Protein AF-A0A0B3AK13-F1 (afdb_monomer_lite)

pLDDT: mean 79.42, std 10.18, range [48.28, 93.0]

Structure (mmCIF, N/CA/C/O backbone):
data_AF-A0A0B3AK13-F1
#
_entry.id   AF-A0A0B3AK13-F1
#
loop_
_atom_site.group_PDB
_atom_site.id
_atom_site.type_symbol
_atom_site.label_atom_id
_atom_site.label_alt_id
_atom_site.label_comp_id
_atom_site.label_asym_id
_atom_site.label_entity_id
_atom_site.label_seq_id
_atom_site.pdbx_PDB_ins_code
_atom_site.Cartn_x
_atom_site.Cartn_y
_atom_site.Cartn_z
_atom_site.occupancy
_atom_site.B_iso_or_equiv
_atom_site.auth_seq_id
_atom_site.auth_comp_id
_atom_site.auth_asym_id
_atom_site.auth_atom_id
_atom_site.pdbx_PDB_model_num
ATOM 1 N N . MET A 1 1 ? -5.663 6.820 2.295 1.00 52.53 1 MET A N 1
ATOM 2 C CA . MET A 1 1 ? -6.107 6.279 0.993 1.00 52.53 1 MET A CA 1
ATOM 3 C C . MET A 1 1 ? -5.864 4.779 0.993 1.00 52.53 1 MET A C 1
ATOM 5 O O . MET A 1 1 ? -4.754 4.379 1.320 1.00 52.53 1 MET A O 1
ATOM 9 N N . LEU A 1 2 ? -6.886 3.962 0.719 1.00 63.00 2 LEU A N 1
ATOM 10 C CA . LEU A 1 2 ? -6.725 2.512 0.562 1.00 63.00 2 LEU A CA 1
ATOM 11 C C . LEU A 1 2 ? -6.590 2.215 -0.928 1.00 63.00 2 LEU A C 1
ATOM 13 O O . LEU A 1 2 ? -7.512 2.472 -1.698 1.00 63.00 2 LEU A O 1
ATOM 17 N N . ASN A 1 3 ? -5.412 1.742 -1.319 1.00 65.44 3 ASN A N 1
ATOM 18 C CA . ASN A 1 3 ? -5.047 1.549 -2.712 1.00 65.44 3 ASN A CA 1
ATOM 19 C C . ASN A 1 3 ? -5.474 0.159 -3.209 1.00 65.44 3 ASN A C 1
ATOM 21 O O . ASN A 1 3 ? -4.662 -0.763 -3.259 1.00 65.44 3 ASN A O 1
ATOM 25 N N . THR A 1 4 ? -6.771 -0.007 -3.463 1.00 62.34 4 THR A N 1
ATOM 26 C CA . THR A 1 4 ? -7.374 -1.315 -3.786 1.00 62.34 4 THR A CA 1
ATOM 27 C C . THR A 1 4 ? -7.568 -1.509 -5.290 1.00 62.34 4 THR A C 1
ATOM 29 O O . THR A 1 4 ? -7.198 -2.542 -5.827 1.00 62.34 4 THR A O 1
ATOM 32 N N . GLU A 1 5 ? -8.097 -0.497 -5.979 1.00 61.03 5 GLU A N 1
ATOM 33 C CA . GLU A 1 5 ? -8.379 -0.551 -7.426 1.00 61.03 5 GLU A CA 1
ATOM 34 C C . GLU A 1 5 ? -7.204 -0.032 -8.263 1.00 61.03 5 GLU A C 1
ATOM 36 O O . GLU A 1 5 ? -6.914 -0.526 -9.352 1.00 61.03 5 GLU A O 1
ATOM 41 N N . LEU A 1 6 ? -6.485 0.959 -7.736 1.00 65.50 6 LEU A N 1
ATOM 42 C CA . LEU A 1 6 ? -5.341 1.552 -8.406 1.00 65.50 6 LEU A CA 1
ATOM 43 C C . LEU A 1 6 ? -4.115 0.661 -8.175 1.00 65.50 6 LEU A C 1
ATOM 45 O O . LEU A 1 6 ? -3.522 0.611 -7.103 1.00 65.50 6 LEU A O 1
ATOM 49 N N . ARG A 1 7 ? -3.710 -0.073 -9.205 1.00 77.00 7 ARG A N 1
ATOM 50 C CA . ARG A 1 7 ? -2.457 -0.836 -9.229 1.00 77.00 7 ARG A CA 1
ATOM 51 C C . ARG A 1 7 ? -1.271 0.125 -9.340 1.00 77.00 7 ARG A C 1
ATOM 53 O O . ARG A 1 7 ? -0.718 0.341 -10.416 1.00 77.00 7 ARG A O 1
ATOM 60 N N . LEU A 1 8 ? -0.898 0.751 -8.228 1.00 84.50 8 LEU A N 1
ATOM 61 C CA . LEU A 1 8 ? 0.136 1.786 -8.198 1.00 84.50 8 LEU A CA 1
ATOM 62 C C . LEU A 1 8 ? 1.528 1.168 -8.236 1.00 84.50 8 LEU A C 1
ATOM 64 O O . LEU A 1 8 ? 1.794 0.130 -7.628 1.00 84.50 8 LEU A O 1
ATOM 68 N N . SER A 1 9 ? 2.430 1.814 -8.965 1.00 86.88 9 SER A N 1
ATOM 69 C CA . SER A 1 9 ? 3.844 1.472 -8.910 1.00 86.88 9 SER A CA 1
ATOM 70 C C . SER A 1 9 ? 4.497 2.071 -7.658 1.00 86.88 9 SER A C 1
ATOM 72 O O . SER A 1 9 ? 3.963 2.976 -7.016 1.00 86.88 9 SER A O 1
ATOM 74 N N . TYR A 1 10 ? 5.700 1.601 -7.323 1.00 87.56 10 TYR A N 1
ATOM 75 C CA . TYR A 1 10 ? 6.499 2.211 -6.254 1.00 87.56 10 TYR A CA 1
ATOM 76 C C . TYR A 1 10 ? 6.833 3.688 -6.519 1.00 87.56 10 TYR A C 1
ATOM 78 O O . TYR A 1 10 ? 7.048 4.431 -5.568 1.00 87.56 10 TYR A O 1
ATOM 86 N N . GLU A 1 11 ? 6.892 4.104 -7.787 1.00 87.06 11 GLU A N 1
ATOM 87 C CA . GLU A 1 11 ? 7.123 5.502 -8.175 1.00 87.06 11 GLU A CA 1
ATOM 88 C C . GLU A 1 11 ? 5.885 6.357 -7.926 1.00 87.06 11 GLU A C 1
ATOM 90 O O . GLU A 1 11 ? 6.000 7.430 -7.342 1.00 87.06 11 GLU A O 1
ATOM 95 N N . ASP A 1 12 ? 4.702 5.841 -8.262 1.00 87.56 12 ASP A N 1
ATOM 96 C CA . ASP A 1 12 ? 3.442 6.540 -8.000 1.00 87.56 12 ASP A CA 1
ATOM 97 C C . ASP A 1 12 ? 3.224 6.709 -6.489 1.00 87.56 12 ASP A C 1
ATOM 99 O O . ASP A 1 12 ? 2.903 7.796 -6.015 1.00 87.56 12 ASP A O 1
ATOM 103 N N . LEU A 1 13 ? 3.479 5.656 -5.702 1.00 87.25 13 LEU A N 1
ATOM 104 C CA . LEU A 1 13 ? 3.397 5.710 -4.239 1.00 87.25 13 LEU A CA 1
ATOM 105 C C . LEU A 1 13 ? 4.411 6.689 -3.633 1.00 87.25 13 LEU A C 1
ATOM 107 O O . LEU A 1 13 ? 4.091 7.384 -2.671 1.00 87.25 13 LEU A O 1
ATOM 111 N N . ALA A 1 14 ? 5.621 6.752 -4.190 1.00 89.69 14 ALA A N 1
ATOM 112 C CA . ALA A 1 14 ? 6.645 7.707 -3.778 1.00 89.69 14 ALA A CA 1
ATOM 113 C C . ALA A 1 14 ? 6.203 9.152 -4.050 1.00 89.69 14 ALA A C 1
ATOM 115 O O . ALA A 1 14 ? 6.252 9.982 -3.142 1.00 89.69 14 ALA A O 1
ATOM 116 N N . ALA A 1 15 ? 5.693 9.427 -5.255 1.00 89.56 15 ALA A N 1
ATOM 117 C CA . ALA A 1 15 ? 5.198 10.743 -5.649 1.00 89.56 15 ALA A CA 1
ATOM 118 C C . ALA A 1 15 ? 3.983 11.180 -4.817 1.00 89.56 15 ALA A C 1
ATOM 120 O O . ALA A 1 15 ? 3.951 12.301 -4.317 1.00 89.56 15 ALA A O 1
ATOM 121 N N . MET A 1 16 ? 3.013 10.285 -4.600 1.00 88.19 16 MET A N 1
ATOM 122 C CA . MET A 1 16 ? 1.808 10.582 -3.816 1.00 88.19 16 MET A CA 1
ATOM 123 C C . MET A 1 16 ? 2.101 10.836 -2.335 1.00 88.19 16 MET A C 1
ATOM 125 O O . MET A 1 16 ? 1.406 11.624 -1.699 1.00 88.19 16 MET A O 1
ATOM 129 N N . LEU A 1 17 ? 3.092 10.145 -1.767 1.00 86.94 17 LEU A N 1
ATOM 130 C CA . LEU A 1 17 ? 3.440 10.262 -0.350 1.00 86.94 17 LEU A CA 1
ATOM 131 C C . LEU A 1 17 ? 4.561 11.276 -0.089 1.00 86.94 17 LEU A C 1
ATOM 133 O O . LEU A 1 17 ? 4.885 11.503 1.075 1.00 86.94 17 LEU A O 1
ATOM 137 N N . GLY A 1 18 ? 5.158 11.855 -1.138 1.00 89.50 18 GLY A N 1
ATOM 138 C CA . GLY A 1 18 ? 6.301 12.764 -1.027 1.00 89.50 18 GLY A CA 1
ATOM 139 C C . GLY A 1 18 ? 7.530 12.103 -0.396 1.00 89.50 18 GLY A C 1
ATOM 140 O O . GLY A 1 18 ? 8.269 12.748 0.342 1.00 89.50 18 GLY A O 1
ATOM 141 N N . LYS A 1 19 ? 7.717 10.797 -0.617 1.00 91.50 19 LYS A N 1
ATOM 142 C CA . LYS A 1 19 ? 8.800 10.002 -0.018 1.00 91.50 19 LYS A CA 1
ATOM 143 C C . LYS A 1 19 ? 9.703 9.424 -1.086 1.00 91.50 19 LYS A C 1
ATOM 145 O O . LYS A 1 19 ? 9.293 9.208 -2.220 1.00 91.50 19 LYS A O 1
ATOM 150 N N . GLU A 1 20 ? 10.916 9.061 -0.693 1.00 93.00 20 GLU A N 1
ATOM 151 C CA . GLU A 1 20 ? 11.809 8.338 -1.586 1.00 93.00 20 GLU A CA 1
ATOM 152 C C . GLU A 1 20 ? 11.298 6.927 -1.907 1.00 93.00 20 GLU A C 1
ATOM 154 O O . GLU A 1 20 ? 10.789 6.198 -1.048 1.00 93.00 20 GLU A O 1
ATOM 159 N N . LYS A 1 21 ? 11.532 6.490 -3.148 1.00 90.75 21 LYS A N 1
ATOM 160 C CA . LYS A 1 21 ? 11.217 5.134 -3.630 1.00 90.75 21 LYS A CA 1
ATOM 161 C C . LYS A 1 21 ? 11.881 4.035 -2.787 1.00 9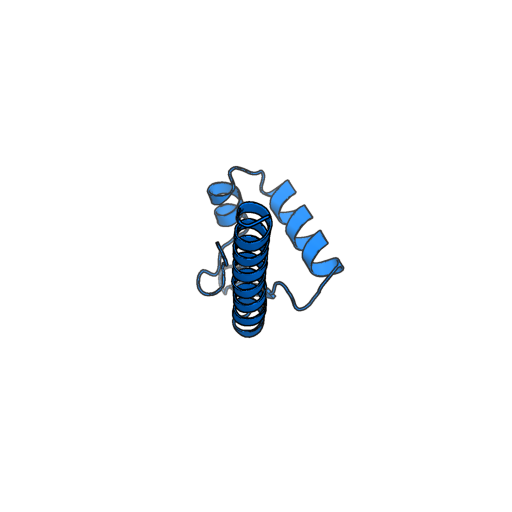0.75 21 LYS A C 1
ATOM 163 O O . LYS A 1 21 ? 11.295 2.971 -2.585 1.00 90.75 21 LYS A O 1
ATOM 168 N N . SER A 1 22 ? 13.097 4.285 -2.300 1.00 91.62 22 SER A N 1
ATOM 169 C CA . SER A 1 22 ? 13.849 3.432 -1.364 1.00 91.62 22 SER A CA 1
ATOM 170 C C . SER A 1 22 ? 13.066 3.206 -0.064 1.00 91.62 22 SER A C 1
ATOM 172 O O . SER A 1 22 ? 12.870 2.066 0.360 1.00 91.62 22 SER A O 1
ATOM 174 N N . THR A 1 23 ? 12.537 4.290 0.506 1.00 91.50 23 THR A N 1
ATOM 175 C CA . THR A 1 23 ? 11.747 4.288 1.737 1.00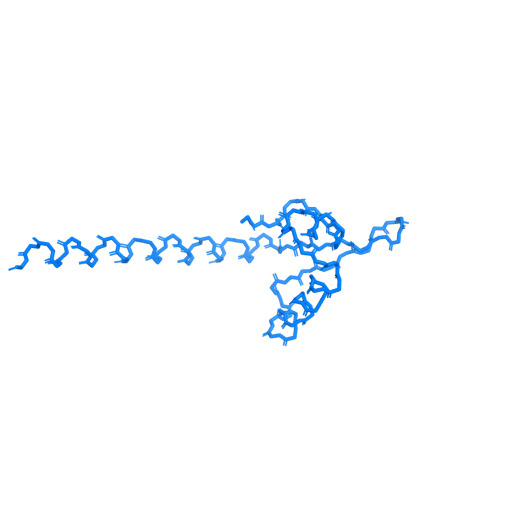 91.50 23 THR A CA 1
ATOM 176 C C . THR A 1 23 ? 10.431 3.548 1.539 1.00 91.50 23 THR A C 1
ATOM 178 O O . THR A 1 23 ? 10.101 2.669 2.331 1.00 91.50 23 THR A O 1
ATOM 181 N N . ILE A 1 24 ? 9.706 3.828 0.452 1.00 91.19 24 ILE A N 1
ATOM 182 C CA . ILE A 1 24 ? 8.460 3.118 0.125 1.00 91.19 24 ILE A CA 1
ATOM 183 C C . ILE A 1 24 ? 8.700 1.610 -0.010 1.00 91.19 24 ILE A C 1
ATOM 185 O O . ILE A 1 24 ? 7.947 0.816 0.552 1.00 91.19 24 ILE A O 1
ATOM 189 N N . ARG A 1 25 ? 9.785 1.202 -0.681 1.00 89.69 25 ARG A N 1
ATOM 190 C CA . ARG A 1 25 ? 10.168 -0.212 -0.795 1.00 89.69 25 ARG A CA 1
ATOM 191 C C . ARG A 1 25 ? 10.426 -0.843 0.575 1.00 89.69 25 ARG A C 1
ATOM 193 O O . ARG A 1 25 ? 9.912 -1.923 0.850 1.00 89.69 25 ARG A O 1
ATOM 200 N N . GLY A 1 26 ? 11.190 -0.172 1.438 1.00 91.56 26 GLY A N 1
ATOM 201 C CA . GLY A 1 26 ? 11.470 -0.655 2.794 1.00 91.56 26 GLY A CA 1
ATOM 202 C C . GLY A 1 26 ? 10.200 -0.805 3.635 1.00 91.56 26 GLY A C 1
ATOM 203 O O . GLY A 1 26 ? 10.004 -1.827 4.295 1.00 91.56 26 GLY A O 1
ATOM 204 N N . GLN A 1 27 ? 9.295 0.173 3.553 1.00 89.88 27 GLN A N 1
ATOM 205 C CA . GLN A 1 27 ? 8.008 0.139 4.247 1.00 89.88 27 GLN A CA 1
ATOM 206 C C . GLN A 1 27 ? 7.128 -1.016 3.759 1.00 89.88 27 GLN A C 1
ATOM 208 O O . GLN A 1 27 ? 6.590 -1.754 4.581 1.00 89.88 27 GLN A O 1
ATOM 213 N N . ILE A 1 28 ? 7.029 -1.227 2.446 1.00 88.25 28 ILE A N 1
ATOM 214 C CA . ILE A 1 28 ? 6.223 -2.315 1.873 1.00 88.25 28 ILE A CA 1
ATOM 215 C C . ILE A 1 28 ? 6.789 -3.682 2.254 1.00 88.25 28 ILE A C 1
ATOM 217 O O . ILE A 1 28 ? 6.033 -4.544 2.694 1.00 88.25 28 ILE A O 1
ATOM 221 N N . ASN A 1 29 ? 8.111 -3.856 2.206 1.00 88.81 29 ASN A N 1
ATOM 222 C CA . ASN A 1 29 ? 8.754 -5.089 2.662 1.00 88.81 29 ASN A CA 1
ATOM 223 C C . ASN A 1 29 ? 8.493 -5.356 4.149 1.00 88.81 29 ASN A C 1
ATOM 225 O O . ASN A 1 29 ? 8.178 -6.480 4.527 1.00 88.81 29 ASN A O 1
ATOM 229 N N . THR A 1 30 ? 8.571 -4.317 4.986 1.00 89.69 30 THR A N 1
ATOM 230 C CA . THR A 1 30 ? 8.290 -4.428 6.425 1.00 89.69 30 THR A CA 1
ATOM 231 C C . THR A 1 30 ? 6.844 -4.849 6.676 1.00 89.69 30 THR A C 1
ATOM 233 O O . THR A 1 30 ? 6.582 -5.691 7.531 1.00 89.69 30 THR A O 1
ATOM 236 N N . ILE A 1 31 ? 5.890 -4.274 5.935 1.00 87.50 31 ILE A N 1
ATOM 237 C CA . ILE A 1 31 ? 4.473 -4.635 6.052 1.00 87.50 31 ILE A CA 1
ATOM 238 C C . ILE A 1 31 ? 4.260 -6.085 5.617 1.00 87.50 31 ILE A C 1
ATOM 240 O O . ILE A 1 31 ? 3.624 -6.842 6.345 1.00 87.50 31 ILE A O 1
ATOM 244 N N . LYS A 1 32 ? 4.848 -6.489 4.488 1.00 85.75 32 LYS A N 1
ATOM 245 C CA . LYS A 1 32 ? 4.761 -7.855 3.963 1.00 85.75 32 LYS A CA 1
ATOM 246 C C . LYS A 1 32 ? 5.336 -8.884 4.935 1.00 85.75 32 LYS A C 1
ATOM 248 O O . LYS A 1 32 ? 4.711 -9.905 5.174 1.00 85.75 32 LYS A O 1
ATOM 253 N N . GLN A 1 33 ? 6.474 -8.577 5.558 1.00 86.12 33 GLN A N 1
ATOM 254 C CA . GLN A 1 33 ? 7.100 -9.444 6.557 1.00 86.12 33 GLN A CA 1
ATOM 255 C C . GLN A 1 33 ? 6.241 -9.607 7.819 1.00 86.12 33 GLN A C 1
ATOM 257 O O . GLN A 1 33 ? 6.245 -10.663 8.442 1.00 86.12 33 GLN A O 1
ATOM 262 N N . LYS A 1 34 ? 5.508 -8.562 8.219 1.00 86.00 34 LYS A N 1
ATOM 263 C CA . LYS A 1 34 ? 4.616 -8.614 9.387 1.00 86.00 34 LYS A CA 1
ATOM 264 C C . LYS A 1 34 ? 3.273 -9.266 9.077 1.00 86.00 34 LYS A C 1
ATOM 266 O O . LYS A 1 34 ? 2.626 -9.797 9.975 1.00 86.00 34 LYS A O 1
ATOM 271 N N . SER A 1 35 ? 2.795 -9.147 7.845 1.00 80.12 35 SER A N 1
ATOM 272 C CA . SER A 1 35 ? 1.486 -9.639 7.423 1.00 80.12 35 SER A CA 1
ATOM 273 C C . SER A 1 35 ? 1.483 -9.858 5.914 1.00 80.12 35 SER A C 1
ATOM 275 O O . SER A 1 35 ? 1.194 -8.941 5.144 1.00 80.12 35 SER A O 1
ATOM 277 N N . GLU A 1 36 ? 1.781 -11.088 5.500 1.00 74.94 36 GLU A N 1
ATOM 278 C CA . GLU A 1 36 ? 1.893 -11.461 4.083 1.00 74.94 36 GLU A CA 1
ATOM 279 C C . GLU A 1 36 ? 0.593 -11.233 3.304 1.00 74.94 36 GLU A C 1
ATOM 281 O O . GLU A 1 36 ? 0.634 -10.848 2.141 1.00 74.94 36 GLU A O 1
ATOM 286 N N . SER A 1 37 ? -0.563 -11.391 3.953 1.00 77.81 37 SER A N 1
ATOM 287 C CA . SER A 1 37 ? -1.879 -11.238 3.323 1.00 77.81 37 SER A CA 1
ATOM 288 C C . SER A 1 37 ? -2.349 -9.786 3.187 1.00 77.81 37 SER A C 1
ATOM 290 O O . SER A 1 37 ? -3.449 -9.551 2.698 1.00 77.81 37 SER A O 1
ATOM 292 N N . LEU A 1 38 ? -1.597 -8.802 3.698 1.00 81.00 38 LEU A N 1
ATOM 293 C CA . LEU A 1 38 ? -2.080 -7.419 3.781 1.00 81.00 38 LEU A CA 1
ATOM 294 C C . LEU A 1 38 ? -1.893 -6.642 2.470 1.00 81.00 38 LEU A C 1
ATOM 296 O O . LEU A 1 38 ? -2.676 -5.740 2.174 1.00 81.00 38 LEU A O 1
ATOM 300 N N . ILE A 1 39 ? -0.838 -6.956 1.716 1.00 84.06 39 ILE A N 1
ATOM 301 C CA . ILE A 1 39 ? -0.449 -6.257 0.489 1.00 84.06 39 ILE A CA 1
ATOM 302 C C . ILE A 1 39 ? -0.028 -7.290 -0.554 1.00 84.06 39 ILE A C 1
ATOM 304 O O . ILE A 1 39 ? 0.834 -8.124 -0.285 1.00 84.06 39 ILE A O 1
ATOM 308 N N . GLU A 1 40 ? -0.574 -7.175 -1.761 1.00 83.06 40 GLU A N 1
ATOM 309 C CA . GLU A 1 40 ? -0.212 -8.004 -2.905 1.00 83.06 40 GLU A CA 1
ATOM 310 C C . GLU A 1 40 ? 0.601 -7.215 -3.941 1.00 83.06 40 GLU A C 1
ATOM 312 O O . GLU A 1 40 ? 0.443 -6.004 -4.127 1.00 83.06 40 GLU A O 1
ATOM 317 N N . GLU A 1 41 ? 1.493 -7.931 -4.627 1.00 84.12 41 GLU A N 1
ATOM 318 C CA . GLU A 1 41 ? 2.305 -7.420 -5.729 1.00 84.12 41 GLU A CA 1
ATOM 319 C C . GLU A 1 41 ? 2.000 -8.219 -6.996 1.00 84.12 41 GLU A C 1
ATOM 321 O O . GLU A 1 41 ? 2.131 -9.441 -7.006 1.00 84.12 41 GLU A O 1
ATOM 326 N N . VAL A 1 42 ? 1.672 -7.530 -8.089 1.00 84.44 42 VAL A N 1
ATOM 327 C CA . VAL A 1 42 ? 1.537 -8.139 -9.420 1.00 84.44 42 VAL A CA 1
ATOM 328 C C . VAL A 1 42 ? 2.554 -7.518 -10.366 1.00 84.44 42 VAL A C 1
ATOM 330 O O . VAL A 1 42 ? 2.753 -6.303 -10.385 1.00 84.44 42 VAL A O 1
ATOM 333 N N . ILE A 1 43 ? 3.213 -8.365 -11.153 1.00 85.12 43 ILE A N 1
ATOM 334 C CA . ILE A 1 43 ? 4.094 -7.936 -12.237 1.00 85.12 43 ILE A CA 1
ATOM 335 C C . ILE A 1 43 ? 3.232 -7.801 -13.491 1.00 85.12 43 ILE A C 1
ATOM 337 O O . ILE A 1 43 ? 2.652 -8.775 -13.967 1.00 85.12 43 ILE A O 1
ATOM 341 N N . GLU A 1 44 ? 3.112 -6.583 -14.012 1.00 81.56 44 GLU A N 1
ATOM 342 C CA . GLU A 1 44 ? 2.437 -6.343 -15.287 1.00 81.56 44 GLU A CA 1
ATOM 343 C C . GLU A 1 44 ? 3.286 -6.854 -16.463 1.00 81.56 44 GLU A C 1
ATOM 345 O O . GLU A 1 44 ? 4.501 -7.007 -16.355 1.00 81.56 44 GLU A O 1
ATOM 350 N N . LYS A 1 45 ? 2.662 -7.064 -17.632 1.00 81.25 45 LYS A N 1
ATOM 351 C CA . LYS A 1 45 ? 3.341 -7.539 -18.859 1.00 81.25 45 LYS A CA 1
ATOM 352 C C . LYS A 1 45 ? 4.520 -6.654 -19.306 1.00 81.25 45 LYS A C 1
ATOM 354 O O . LYS A 1 45 ? 5.372 -7.106 -20.057 1.00 81.25 45 LYS A O 1
ATOM 359 N N . ASN A 1 46 ? 4.572 -5.408 -18.836 1.00 83.31 46 ASN A N 1
ATOM 360 C CA . ASN A 1 46 ? 5.659 -4.448 -19.056 1.00 83.31 46 ASN A CA 1
ATOM 361 C C . ASN A 1 46 ? 6.850 -4.623 -18.080 1.00 83.31 46 ASN A C 1
ATOM 363 O O . ASN A 1 46 ? 7.768 -3.806 -18.092 1.00 83.31 46 ASN A O 1
ATOM 367 N N . GLY A 1 47 ? 6.819 -5.627 -17.195 1.00 79.56 47 GLY A N 1
ATOM 368 C CA . GLY A 1 47 ? 7.842 -5.888 -16.177 1.00 79.56 47 GLY A CA 1
ATOM 369 C C . GLY A 1 47 ? 7.769 -4.979 -14.944 1.00 79.56 47 GLY A C 1
ATOM 370 O O . GLY A 1 47 ? 8.563 -5.138 -14.014 1.00 79.56 47 GLY A O 1
ATOM 371 N N . LYS A 1 48 ? 6.825 -4.031 -14.890 1.00 83.88 48 LYS A N 1
ATOM 372 C CA . LYS A 1 48 ? 6.658 -3.135 -13.741 1.00 83.88 48 LYS A CA 1
ATOM 373 C C . LYS A 1 48 ? 5.861 -3.827 -12.640 1.00 83.88 48 LYS A C 1
ATOM 375 O O . LYS A 1 48 ? 4.814 -4.428 -12.875 1.00 83.88 48 LYS A O 1
ATOM 380 N N . LYS A 1 49 ? 6.354 -3.696 -11.409 1.00 85.94 49 LYS A N 1
ATOM 381 C CA . LYS A 1 49 ? 5.649 -4.141 -10.205 1.00 85.94 49 LYS A CA 1
ATOM 382 C C . LYS A 1 49 ? 4.554 -3.150 -9.835 1.00 85.94 49 LYS A C 1
ATOM 384 O O . LYS A 1 49 ? 4.818 -1.949 -9.735 1.00 85.94 49 LYS A O 1
ATOM 389 N N . ARG A 1 50 ? 3.359 -3.669 -9.577 1.00 87.69 50 ARG A N 1
ATOM 390 C CA . ARG A 1 50 ? 2.217 -2.931 -9.046 1.00 87.69 50 ARG A CA 1
ATOM 391 C C . ARG A 1 50 ? 1.834 -3.471 -7.682 1.00 87.69 50 ARG A C 1
ATOM 393 O O . ARG A 1 50 ? 1.786 -4.682 -7.495 1.00 87.69 50 ARG A O 1
ATOM 400 N N . VAL A 1 51 ? 1.545 -2.563 -6.764 1.00 85.50 51 VAL A N 1
ATOM 401 C CA . VAL A 1 51 ? 1.201 -2.855 -5.375 1.00 85.50 51 VAL A CA 1
ATOM 402 C C . VAL A 1 51 ? -0.265 -2.506 -5.157 1.00 85.50 51 VAL A C 1
ATOM 404 O O . VAL A 1 51 ? -0.690 -1.397 -5.490 1.00 85.50 51 VAL A O 1
ATOM 407 N N . TYR A 1 52 ? -1.031 -3.427 -4.582 1.00 85.56 52 TYR A N 1
ATOM 408 C CA . TYR A 1 52 ? -2.425 -3.190 -4.212 1.00 85.56 52 TYR A CA 1
ATOM 409 C C . TYR A 1 52 ? -2.785 -3.923 -2.919 1.00 85.56 52 TYR A C 1
ATOM 411 O O . TYR A 1 52 ? -2.095 -4.837 -2.473 1.00 85.56 52 TYR A O 1
ATOM 419 N N . ILE A 1 53 ? -3.871 -3.482 -2.294 1.00 85.00 53 ILE A N 1
ATOM 420 C CA . ILE A 1 53 ? -4.478 -4.159 -1.146 1.00 85.00 53 ILE A CA 1
ATOM 421 C C . ILE A 1 53 ? -5.654 -4.990 -1.675 1.00 85.00 53 ILE A C 1
ATOM 423 O O . ILE A 1 53 ? -6.454 -4.427 -2.419 1.00 85.00 53 ILE A O 1
ATOM 427 N N . PRO A 1 54 ? -5.808 -6.273 -1.306 1.00 84.69 54 PRO A N 1
ATOM 428 C CA . PRO A 1 54 ? -6.978 -7.067 -1.690 1.00 84.69 54 PRO A CA 1
ATOM 429 C C . PRO A 1 54 ? -8.291 -6.472 -1.158 1.00 84.69 54 PRO A C 1
ATOM 431 O O . PRO A 1 54 ? -8.320 -5.890 -0.068 1.00 84.69 54 PRO A O 1
ATOM 434 N N . GLU A 1 55 ? -9.397 -6.640 -1.888 1.00 80.88 55 GLU A N 1
ATOM 435 C CA . GLU A 1 55 ? -10.708 -6.096 -1.485 1.00 80.88 55 GLU A CA 1
ATOM 436 C C . GLU A 1 55 ? -11.157 -6.592 -0.107 1.00 80.88 55 GLU A C 1
ATOM 438 O O . GLU A 1 55 ? -11.590 -5.795 0.726 1.00 80.88 55 GLU A O 1
ATOM 443 N N . GLU A 1 56 ? -10.943 -7.873 0.193 1.00 81.38 56 GLU A N 1
ATOM 444 C CA . GLU A 1 56 ? -11.291 -8.459 1.491 1.00 81.38 56 GLU A CA 1
ATOM 445 C C . GLU A 1 56 ? -10.588 -7.737 2.659 1.00 81.38 56 GLU A C 1
ATOM 447 O O . GLU A 1 56 ? -11.165 -7.484 3.723 1.00 81.38 56 GLU A O 1
ATOM 452 N N . ILE A 1 57 ? -9.329 -7.345 2.453 1.00 81.62 57 ILE A N 1
ATOM 453 C CA . ILE A 1 57 ? -8.540 -6.615 3.445 1.00 81.62 57 ILE A CA 1
ATOM 454 C C . ILE A 1 57 ? -8.991 -5.156 3.525 1.00 81.62 57 ILE A C 1
ATOM 456 O O . ILE A 1 57 ? -9.091 -4.615 4.629 1.00 81.62 57 ILE A O 1
ATOM 460 N N . LYS A 1 58 ? -9.329 -4.522 2.393 1.00 81.75 58 LYS A N 1
ATOM 461 C CA . LYS A 1 58 ? -9.913 -3.167 2.360 1.00 81.75 58 LYS A CA 1
ATOM 462 C C . LYS A 1 58 ? -11.164 -3.104 3.234 1.00 81.75 58 LYS A C 1
ATOM 464 O O . LYS A 1 58 ? -11.271 -2.205 4.069 1.00 81.75 58 LYS A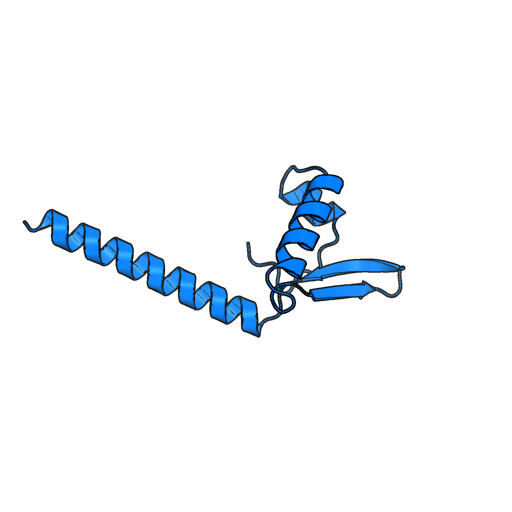 O 1
ATOM 469 N N . GLU A 1 59 ? -12.075 -4.063 3.093 1.00 81.25 59 GLU A N 1
ATOM 470 C CA . GLU A 1 59 ? -13.310 -4.114 3.879 1.00 81.25 59 GLU A CA 1
ATOM 471 C C . GLU A 1 59 ? -13.043 -4.294 5.375 1.00 81.25 59 GLU A C 1
ATOM 473 O O . GLU A 1 59 ? -13.595 -3.559 6.203 1.00 81.25 59 GLU A O 1
ATOM 478 N N . LYS A 1 60 ? -12.147 -5.222 5.734 1.00 81.62 60 LYS A N 1
ATOM 479 C CA . LYS A 1 60 ? -11.735 -5.451 7.128 1.00 81.62 60 LYS A CA 1
ATOM 480 C C . LYS A 1 60 ? -11.121 -4.191 7.750 1.00 81.62 60 LYS A C 1
ATOM 482 O O . LYS A 1 60 ? -11.481 -3.823 8.874 1.00 81.62 60 LYS A O 1
ATOM 487 N N . LEU A 1 61 ? -10.248 -3.494 7.018 1.00 80.94 61 LEU A N 1
ATOM 488 C CA . LEU A 1 61 ? -9.631 -2.239 7.457 1.00 80.94 61 LEU A CA 1
ATOM 489 C C . LEU A 1 61 ? -10.671 -1.122 7.615 1.00 80.94 61 LEU A C 1
ATOM 491 O O . LEU A 1 61 ?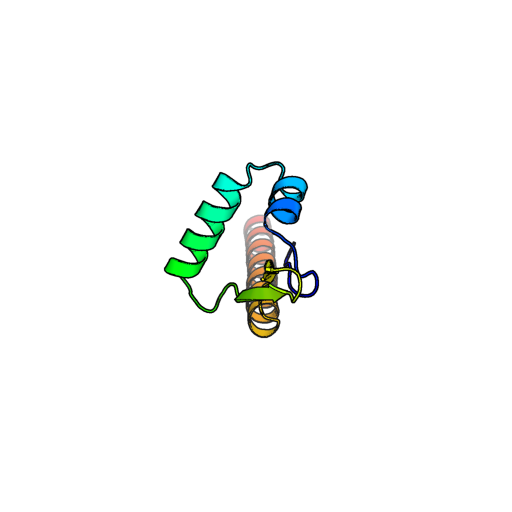 -10.722 -0.485 8.667 1.00 80.94 61 LEU A O 1
ATOM 495 N N . LEU A 1 62 ? -11.554 -0.928 6.628 1.00 80.56 62 LEU A N 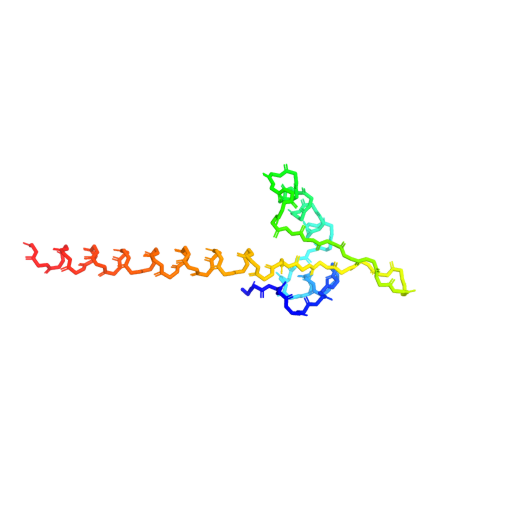1
ATOM 496 C CA . LEU A 1 62 ? -12.612 0.089 6.675 1.00 80.56 62 LEU A CA 1
ATOM 497 C C . LEU A 1 62 ? -13.585 -0.139 7.833 1.00 80.56 62 LEU A C 1
ATOM 499 O O . LEU A 1 62 ? -13.935 0.810 8.542 1.00 80.56 62 LEU A O 1
ATOM 503 N N . LYS A 1 63 ? -14.006 -1.388 8.066 1.00 80.75 63 LYS A N 1
ATOM 504 C CA . LYS A 1 63 ? -14.899 -1.736 9.177 1.00 80.75 63 LYS A CA 1
ATOM 505 C C . LYS A 1 63 ? -14.246 -1.421 10.519 1.00 80.75 63 LYS A C 1
ATOM 507 O O . LYS A 1 63 ? -14.873 -0.771 11.357 1.00 80.75 63 LYS A O 1
ATOM 512 N N . LYS A 1 64 ? -12.982 -1.813 10.708 1.00 76.62 64 LYS A N 1
ATOM 513 C CA . LYS A 1 64 ? -12.225 -1.515 11.932 1.00 76.62 64 LYS A CA 1
ATOM 514 C C . LYS A 1 64 ? -12.104 -0.006 12.160 1.00 76.62 64 LYS A C 1
ATOM 516 O O . LYS A 1 64 ? -12.426 0.466 13.250 1.00 76.62 64 LYS A O 1
ATOM 521 N N . SER A 1 65 ? -11.724 0.756 11.133 1.00 73.69 65 SER A N 1
ATOM 522 C CA . SER A 1 65 ? -11.627 2.218 11.215 1.00 73.69 65 SER A CA 1
ATOM 523 C C . SER A 1 65 ? -12.971 2.867 11.567 1.00 73.69 65 SER A C 1
ATOM 525 O O . SER A 1 65 ? 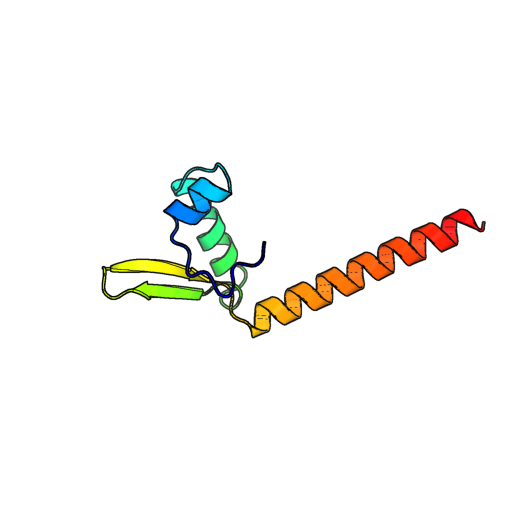-13.030 3.699 12.470 1.00 73.69 65 SER A O 1
ATOM 527 N N . LYS A 1 66 ? -14.076 2.442 10.938 1.00 72.88 66 LYS A N 1
ATOM 528 C CA . LYS A 1 66 ? -15.426 2.972 11.205 1.00 72.88 66 LYS A CA 1
ATOM 529 C C . LYS A 1 66 ? -15.887 2.713 12.641 1.00 72.88 66 LYS A C 1
ATOM 531 O O . LYS A 1 66 ? -16.478 3.592 13.267 1.00 72.88 66 LYS A O 1
ATOM 536 N N . VAL A 1 67 ? -15.636 1.514 13.167 1.00 67.25 67 VAL A N 1
ATOM 537 C CA . VAL A 1 67 ? -16.015 1.150 14.542 1.00 67.25 67 VAL A CA 1
ATOM 538 C C . VAL A 1 67 ? -15.161 1.908 15.566 1.00 67.25 67 VAL A C 1
ATOM 540 O O . VAL A 1 67 ? -15.700 2.374 16.568 1.00 67.25 67 VAL A O 1
ATOM 543 N N . SER A 1 68 ? -13.871 2.126 15.285 1.00 68.44 68 SER A N 1
ATOM 544 C CA . SER A 1 68 ? -12.975 2.912 16.148 1.00 68.44 68 SER A CA 1
ATOM 545 C C . SER A 1 68 ? -13.430 4.367 16.302 1.00 68.44 68 SER A C 1
ATOM 547 O O . SER A 1 68 ? -13.488 4.875 17.418 1.00 68.44 68 SER A O 1
ATOM 549 N N . VAL A 1 69 ? -13.822 5.025 15.204 1.00 70.25 69 VAL A N 1
ATOM 550 C CA . VAL A 1 69 ? -14.320 6.416 15.235 1.00 70.25 69 VAL A CA 1
ATOM 551 C C . VAL A 1 69 ? -15.625 6.527 16.028 1.00 70.25 69 VAL A C 1
ATOM 553 O O . VAL A 1 69 ? -15.818 7.478 16.782 1.00 70.25 69 VAL A O 1
ATOM 556 N N . LYS A 1 70 ? -16.524 5.540 15.904 1.00 68.69 70 LYS A N 1
ATOM 557 C CA . LYS A 1 70 ? -17.758 5.499 16.706 1.00 68.69 70 LYS A CA 1
ATOM 558 C C . LYS A 1 70 ? -17.479 5.340 18.200 1.00 68.69 70 LYS A C 1
ATOM 560 O O . LYS A 1 70 ? -18.213 5.911 18.999 1.00 68.69 70 LYS A O 1
ATOM 565 N N . LYS A 1 71 ? -16.453 4.567 18.570 1.00 71.88 71 LYS A N 1
ATOM 566 C CA . LYS A 1 71 ? -16.064 4.378 19.971 1.00 71.88 71 LYS A CA 1
ATOM 567 C C . LYS A 1 71 ? -15.542 5.683 20.578 1.00 71.88 71 LYS A C 1
ATOM 569 O O . LYS A 1 71 ? -16.050 6.076 21.620 1.00 71.88 71 LYS A O 1
ATOM 574 N N . ALA A 1 72 ? -14.638 6.375 19.881 1.00 69.50 72 ALA A N 1
ATOM 575 C CA . ALA A 1 72 ? -14.096 7.662 20.323 1.00 69.50 72 ALA A CA 1
ATOM 576 C C . ALA A 1 72 ? -15.202 8.711 20.549 1.00 69.50 72 ALA A C 1
ATOM 578 O O . ALA A 1 72 ? -15.336 9.234 21.648 1.00 69.50 72 ALA A O 1
ATOM 579 N N . LYS A 1 73 ? -16.100 8.901 19.568 1.00 69.94 73 LYS A N 1
ATOM 580 C CA . LYS A 1 73 ? -17.233 9.842 19.695 1.00 69.94 73 LYS A CA 1
ATOM 581 C C . LYS A 1 73 ? -18.204 9.514 20.831 1.00 69.94 73 LYS A C 1
ATOM 583 O O . LYS A 1 73 ? -18.919 10.391 21.304 1.00 69.94 73 LYS A O 1
ATOM 588 N N . ARG A 1 74 ? -18.332 8.236 21.201 1.00 70.19 74 ARG A N 1
ATOM 589 C CA . ARG A 1 74 ? -19.214 7.822 22.299 1.00 70.19 74 ARG A CA 1
ATOM 590 C C . ARG A 1 74 ? -18.571 8.098 23.658 1.00 70.19 74 ARG A C 1
ATOM 592 O O . ARG A 1 74 ? -19.302 8.415 24.585 1.00 70.19 74 ARG A O 1
ATOM 599 N N . GLN A 1 75 ? -17.248 7.990 23.759 1.00 70.12 75 GLN A N 1
ATOM 600 C CA . GLN A 1 75 ? -16.508 8.310 24.980 1.00 70.12 75 GLN A CA 1
ATOM 601 C C . GLN A 1 75 ? -16.524 9.818 25.261 1.00 70.12 75 GLN A C 1
ATOM 603 O O . GLN A 1 75 ? -16.962 10.190 26.340 1.00 70.12 75 GLN A O 1
ATOM 608 N N . GLU A 1 76 ? -16.246 10.669 24.264 1.00 68.31 76 GLU A N 1
ATOM 609 C CA . GLU A 1 76 ? -16.337 12.140 24.411 1.00 68.31 76 GLU A CA 1
ATOM 610 C C . GLU A 1 76 ? -17.716 12.597 24.924 1.00 68.31 76 GLU A C 1
ATOM 612 O O . GLU A 1 76 ? -17.813 13.374 25.863 1.00 68.31 76 GLU A O 1
ATOM 617 N N . LYS A 1 77 ? -18.808 12.040 24.383 1.00 64.38 77 LYS A N 1
ATOM 618 C CA . LYS A 1 77 ? -20.173 12.362 24.842 1.00 64.38 77 LYS A CA 1
ATOM 619 C C . LYS A 1 77 ? -20.502 11.891 26.258 1.00 64.38 77 LYS A C 1
ATOM 621 O O . LYS A 1 77 ? -21.495 12.343 26.819 1.00 64.38 77 LYS A O 1
ATOM 626 N N . THR A 1 78 ? -19.776 10.906 26.775 1.00 66.00 78 THR A N 1
ATOM 627 C CA . THR A 1 78 ? -20.004 10.409 28.138 1.00 66.00 78 THR A CA 1
ATOM 628 C C . THR A 1 78 ? -19.245 11.284 29.135 1.00 66.00 78 THR A C 1
ATOM 630 O O . THR A 1 78 ? -19.792 11.587 30.182 1.00 66.00 78 THR A O 1
ATOM 633 N N . GLU A 1 79 ? -18.058 11.765 28.756 1.00 63.62 79 GLU A N 1
ATOM 634 C CA . GLU A 1 79 ? -17.228 12.681 29.551 1.00 63.62 79 GLU A CA 1
ATOM 635 C C . GLU A 1 79 ? -17.784 14.120 29.596 1.00 63.62 79 GLU A C 1
ATOM 637 O O . GLU A 1 79 ? -17.583 14.810 30.582 1.00 63.62 79 GLU A O 1
ATOM 642 N N . GLU A 1 80 ? -18.524 14.579 28.577 1.00 59.22 80 GLU A N 1
ATOM 643 C CA . GLU A 1 80 ? -19.199 15.897 28.593 1.00 59.22 80 GLU A CA 1
ATOM 644 C C . GLU A 1 80 ? -20.468 15.957 29.472 1.00 59.22 80 GLU A C 1
ATOM 646 O O . GLU A 1 80 ? -20.998 17.045 29.696 1.00 59.22 80 GLU A O 1
ATOM 651 N N . ASN A 1 81 ? -20.997 14.812 29.922 1.00 59.28 81 ASN A N 1
ATOM 652 C CA . ASN A 1 81 ? -22.230 14.732 30.721 1.00 59.28 81 ASN A CA 1
ATOM 653 C C . ASN A 1 81 ? -21.987 14.347 32.199 1.00 59.28 81 ASN A C 1
ATOM 655 O O . ASN A 1 81 ? -22.964 14.116 32.916 1.00 59.28 81 ASN A O 1
ATOM 659 N N . GLU A 1 82 ? -20.726 14.272 32.640 1.00 48.28 82 GLU A N 1
ATOM 660 C CA . GLU A 1 82 ? -20.303 14.163 34.052 1.00 48.28 82 GLU A CA 1
ATOM 661 C C . GLU A 1 82 ? -19.749 15.503 34.557 1.00 48.28 82 GLU A C 1
ATOM 663 O O . GLU A 1 82 ? -20.012 15.827 35.739 1.00 48.28 82 GLU A O 1
#

Sequence (82 aa):
MLNTELRLSYEDLAAMLGKEKSTIRGQINTIKQKSESLIEEVIEKNGKKRVYIPEEIKEKLLKKSKVSVKKAKRQEKTEENE

Secondary structure (DSSP, 8-state):
---SSS-EEHHHHHHHHT--HHHHHHHHHHHHHH-TTS-EEEE-TTS-EEEE--HHHHHHHHHHHHHHHHHHHHHHHHHTT-

Radius of gyration: 17.11 Å; chains: 1; bounding box: 36×27×53 Å

Foldseek 3Di:
DAFAPPQDALVRVCVVVVHDSVVSVVVVVVVCVVPVQQKDWDQDPVRTITIHGHPVNVVVVVVVVVVVVVVVVVVVVVVVVD